Protein AF-A0A3G7TNL1-F1 (afdb_monomer_lite)

Structure (mmCIF, N/CA/C/O backbone):
data_AF-A0A3G7TNL1-F1
#
_entry.id   AF-A0A3G7TNL1-F1
#
loop_
_atom_site.group_PDB
_atom_site.id
_atom_site.type_symbol
_atom_site.label_atom_id
_atom_site.label_alt_id
_atom_site.label_comp_id
_atom_site.label_asym_id
_atom_site.label_entity_id
_atom_site.label_seq_id
_atom_site.pdbx_PDB_ins_code
_atom_site.Cartn_x
_atom_site.Cartn_y
_atom_site.Cartn_z
_atom_site.occupancy
_atom_site.B_iso_or_equiv
_atom_site.auth_seq_id
_atom_site.auth_comp_id
_atom_site.auth_asym_id
_atom_site.auth_atom_id
_atom_site.pdbx_PDB_model_num
ATOM 1 N N . MET A 1 1 ? 14.547 -6.739 12.093 1.00 29.55 1 MET A N 1
ATOM 2 C CA . MET A 1 1 ? 13.652 -6.687 13.270 1.00 29.55 1 MET A CA 1
ATOM 3 C C . MET A 1 1 ? 12.349 -6.008 12.862 1.00 29.55 1 MET A C 1
ATOM 5 O O . MET A 1 1 ? 12.184 -4.812 13.062 1.00 29.55 1 MET A O 1
ATOM 9 N N . GLU A 1 2 ? 11.446 -6.758 12.234 1.00 30.52 2 GLU A N 1
ATOM 10 C CA . GLU A 1 2 ? 10.061 -6.335 12.002 1.00 30.52 2 GLU A CA 1
ATOM 11 C C . GLU A 1 2 ? 9.226 -6.862 13.167 1.00 30.52 2 GLU A C 1
ATOM 13 O O . GLU A 1 2 ? 9.134 -8.070 13.374 1.00 30.52 2 GLU A O 1
ATOM 18 N N . LYS A 1 3 ? 8.661 -5.960 13.975 1.00 32.34 3 LYS A N 1
ATOM 19 C CA . LYS A 1 3 ? 7.670 -6.336 14.985 1.00 32.34 3 LYS A CA 1
ATOM 20 C C . LYS A 1 3 ? 6.404 -6.755 14.244 1.00 32.34 3 LYS A C 1
ATOM 22 O O . LYS A 1 3 ? 5.673 -5.908 13.735 1.00 32.34 3 LYS A O 1
ATOM 27 N N . SER A 1 4 ? 6.167 -8.060 14.167 1.00 34.47 4 SER A N 1
ATOM 28 C CA . SER A 1 4 ? 4.887 -8.622 13.765 1.00 34.47 4 SER A CA 1
ATOM 29 C C . SER A 1 4 ? 3.804 -8.065 14.685 1.00 34.47 4 SER A C 1
ATOM 31 O O . SER A 1 4 ? 3.823 -8.316 15.889 1.00 34.47 4 SER A O 1
ATOM 33 N N . ILE A 1 5 ? 2.855 -7.314 14.129 1.00 46.31 5 ILE A N 1
ATOM 34 C CA . ILE A 1 5 ? 1.636 -6.902 14.833 1.00 46.31 5 ILE A CA 1
ATOM 35 C C . ILE A 1 5 ? 0.705 -8.124 14.869 1.00 46.31 5 ILE A C 1
ATOM 37 O O . ILE A 1 5 ? -0.359 -8.152 14.257 1.00 46.31 5 ILE A O 1
ATOM 41 N N . PHE A 1 6 ? 1.150 -9.182 15.545 1.00 41.41 6 PHE A N 1
ATOM 42 C CA . PHE A 1 6 ? 0.244 -10.128 16.168 1.00 41.41 6 PHE A CA 1
ATOM 43 C C . PHE A 1 6 ? -0.160 -9.462 17.475 1.00 41.41 6 PHE A C 1
ATOM 45 O O . PHE A 1 6 ? 0.600 -9.444 18.438 1.00 41.41 6 PHE A O 1
ATOM 52 N N . VAL A 1 7 ? -1.322 -8.809 17.458 1.00 49.06 7 VAL A N 1
ATOM 53 C CA . VAL A 1 7 ? -1.972 -8.406 18.703 1.00 49.06 7 VAL A CA 1
ATOM 54 C C . VAL A 1 7 ? -2.416 -9.699 19.363 1.00 49.06 7 VAL A C 1
ATOM 56 O O . VAL A 1 7 ? -3.402 -10.311 18.950 1.00 49.06 7 VAL A O 1
ATOM 59 N N . ASP A 1 8 ? -1.615 -10.131 20.323 1.00 42.59 8 ASP A N 1
ATOM 60 C CA . ASP A 1 8 ? -1.966 -11.171 21.266 1.00 42.59 8 ASP A CA 1
ATOM 61 C C . ASP A 1 8 ? -3.165 -10.663 22.088 1.00 42.59 8 ASP A C 1
ATOM 63 O O . ASP A 1 8 ? -3.101 -9.610 22.723 1.00 42.59 8 ASP A O 1
ATOM 67 N N . GLN A 1 9 ? -4.308 -11.345 21.962 1.00 51.22 9 GLN A N 1
ATOM 68 C CA . GLN A 1 9 ? -5.581 -11.007 22.624 1.00 51.22 9 GLN A CA 1
ATOM 69 C C . GLN A 1 9 ? -5.646 -11.553 24.060 1.00 51.22 9 GLN A C 1
ATOM 71 O O . GLN A 1 9 ? -6.721 -11.641 24.643 1.00 51.22 9 GLN A O 1
ATOM 76 N N . SER A 1 10 ? -4.503 -11.935 24.618 1.00 43.84 10 SER A N 1
ATOM 77 C CA . SER A 1 10 ? -4.335 -12.569 25.924 1.00 43.84 10 SER A CA 1
ATOM 78 C C . SER A 1 10 ? -4.464 -11.604 27.111 1.00 43.84 10 SER A C 1
ATOM 80 O O . SER A 1 10 ? -4.311 -12.039 28.237 1.00 43.84 10 SER A O 1
ATOM 82 N N . GLY A 1 11 ? -4.745 -10.313 26.871 1.00 43.16 11 GLY A N 1
ATOM 83 C CA . GLY A 1 11 ? -4.825 -9.252 27.884 1.00 43.16 11 GLY A CA 1
ATOM 84 C C . GLY A 1 11 ? -6.078 -8.374 27.777 1.00 43.16 11 GLY A C 1
ATOM 85 O O . GLY A 1 11 ? -5.992 -7.156 27.906 1.00 43.16 11 GLY A O 1
ATOM 86 N N . LEU A 1 12 ? -7.252 -8.979 27.565 1.00 48.75 12 LEU A N 1
ATOM 87 C CA . LEU A 1 12 ? -8.553 -8.381 27.919 1.00 48.75 12 LEU A CA 1
ATOM 88 C C . LEU A 1 12 ? -8.801 -8.485 29.446 1.00 48.75 12 LEU A C 1
ATOM 90 O O . LEU A 1 12 ? -9.946 -8.560 29.891 1.00 48.75 12 LEU A O 1
ATOM 94 N N . ASP A 1 13 ? -7.728 -8.581 30.233 1.00 48.91 13 ASP A N 1
ATOM 95 C CA . ASP A 1 13 ? -7.757 -9.301 31.503 1.00 48.91 13 ASP A CA 1
ATOM 96 C C . ASP A 1 13 ? -7.965 -8.409 32.728 1.00 48.91 13 ASP A C 1
ATOM 98 O O . ASP A 1 13 ? -8.435 -8.931 33.726 1.00 48.91 13 ASP A O 1
ATOM 102 N N . ASP A 1 14 ? -7.793 -7.080 32.665 1.00 47.53 14 ASP A N 1
ATOM 103 C CA . ASP A 1 14 ? -8.007 -6.227 33.851 1.00 47.53 14 ASP A CA 1
ATOM 104 C C . ASP A 1 14 ? -8.623 -4.836 33.542 1.00 47.53 14 ASP A C 1
ATOM 106 O O . ASP A 1 14 ? -7.987 -3.796 33.671 1.00 47.53 14 ASP A O 1
ATOM 110 N N . ALA A 1 15 ? -9.920 -4.814 33.200 1.00 50.47 15 ALA A N 1
ATOM 111 C CA . ALA A 1 15 ? -10.861 -3.681 33.374 1.00 50.47 15 ALA A CA 1
ATOM 112 C C . ALA A 1 15 ? -10.549 -2.312 32.690 1.00 50.47 15 ALA A C 1
ATOM 114 O O . ALA A 1 15 ? -9.728 -2.189 31.787 1.00 50.47 15 ALA A O 1
ATOM 115 N N . PRO A 1 16 ? -11.283 -1.250 33.082 1.00 52.62 16 PRO A N 1
ATOM 116 C CA . PRO A 1 16 ? -12.556 -0.788 32.545 1.00 52.62 16 PRO A CA 1
ATOM 117 C C . PRO A 1 16 ? -12.333 0.129 31.332 1.00 52.62 16 PRO A C 1
ATOM 119 O O . PRO A 1 16 ? -12.013 1.312 31.456 1.00 52.62 16 PRO A O 1
ATOM 122 N N . CYS A 1 17 ? -12.521 -0.397 30.132 1.00 63.06 17 CYS A N 1
ATOM 123 C CA . CYS A 1 17 ? -12.597 0.443 28.948 1.00 63.06 17 CYS A CA 1
ATOM 124 C C . CYS A 1 17 ? -13.950 1.187 28.957 1.00 63.06 17 CYS A C 1
ATOM 126 O O . CYS A 1 17 ? -14.993 0.612 29.266 1.00 63.06 17 CYS A O 1
ATOM 128 N N . ARG A 1 18 ? -13.939 2.496 28.680 1.00 59.91 18 ARG A N 1
ATOM 129 C CA . ARG A 1 18 ? -15.156 3.259 28.378 1.00 59.91 18 ARG A CA 1
ATOM 130 C C . ARG A 1 18 ? -15.203 3.387 26.858 1.00 59.91 18 ARG A C 1
ATOM 132 O O . ARG A 1 18 ? -14.247 3.958 26.325 1.00 59.91 18 ARG A O 1
ATOM 139 N N . PRO A 1 19 ? -16.229 2.852 26.171 1.00 60.59 19 PRO A N 1
ATOM 140 C CA . PRO A 1 19 ? -16.354 3.055 24.735 1.00 60.59 19 PRO A CA 1
ATOM 141 C C . PRO A 1 19 ? -16.374 4.560 24.484 1.00 60.59 19 PRO A C 1
ATOM 143 O O . PRO A 1 19 ? -17.077 5.307 25.174 1.00 60.59 19 PRO A O 1
ATOM 146 N N . ARG A 1 20 ? -15.525 5.023 23.568 1.00 63.84 20 ARG A N 1
ATOM 147 C CA . ARG A 1 20 ? -15.439 6.452 23.262 1.00 63.84 20 ARG A CA 1
ATOM 148 C C . ARG A 1 20 ? -16.704 6.904 22.540 1.00 63.84 20 ARG A C 1
ATOM 150 O O . ARG A 1 20 ? -17.175 8.019 22.750 1.00 63.84 20 ARG A O 1
ATOM 157 N N . ASP A 1 21 ? -17.269 5.979 21.776 1.00 67.50 21 ASP A N 1
ATOM 158 C CA . ASP A 1 21 ? -18.459 6.156 20.976 1.00 67.50 21 ASP A CA 1
ATOM 159 C C . ASP A 1 21 ? -19.659 5.372 21.530 1.00 67.50 21 ASP A C 1
ATOM 161 O O . ASP A 1 21 ? -19.733 4.144 21.450 1.00 67.50 21 ASP A O 1
ATOM 165 N N . LEU A 1 22 ? -20.664 6.105 22.027 1.00 66.50 22 LEU A N 1
ATOM 166 C CA . LEU A 1 22 ? -21.911 5.528 22.552 1.00 66.50 22 LEU A CA 1
ATOM 167 C C . LEU A 1 22 ? -22.768 4.826 21.485 1.00 66.50 22 LEU A C 1
ATOM 169 O O . LEU A 1 22 ? -23.693 4.091 21.826 1.00 66.50 22 LEU A O 1
ATOM 173 N N . HIS A 1 23 ? -22.498 5.029 20.193 1.00 78.94 23 HIS A N 1
ATOM 174 C CA . HIS A 1 23 ? -23.296 4.397 19.141 1.00 78.94 23 HIS A CA 1
ATOM 175 C C . HIS A 1 23 ? -23.130 2.867 19.134 1.00 78.94 23 HIS A C 1
ATOM 177 O O . HIS A 1 23 ? -24.085 2.146 18.842 1.00 78.94 23 HIS A O 1
ATOM 183 N N . TRP A 1 24 ? -21.963 2.353 19.542 1.00 77.94 24 TRP A N 1
ATOM 184 C CA . TRP A 1 24 ? -21.711 0.913 19.658 1.00 77.94 24 TRP A CA 1
ATOM 185 C C . TRP A 1 24 ? -22.565 0.250 20.750 1.00 77.94 24 TRP A C 1
ATOM 187 O O . TRP A 1 24 ? -22.938 -0.919 20.628 1.00 77.94 24 TRP A O 1
ATOM 197 N N . GLU A 1 25 ? -22.950 0.999 21.788 1.00 72.44 25 GLU A N 1
ATOM 198 C CA . GLU A 1 25 ? -23.831 0.520 22.861 1.00 72.44 25 GLU A CA 1
ATOM 199 C C . GLU A 1 25 ? -25.284 0.334 22.405 1.00 72.44 25 GLU A C 1
ATOM 201 O O . GLU A 1 25 ? -26.024 -0.431 23.025 1.00 72.44 25 GLU A O 1
ATOM 206 N N . GLN A 1 26 ? -25.695 0.984 21.315 1.00 79.62 26 GLN A N 1
ATOM 207 C CA . GLN A 1 26 ? -27.060 0.902 20.781 1.00 79.62 26 GLN A CA 1
ATOM 208 C C . GLN A 1 26 ? -27.256 -0.313 19.863 1.00 79.62 26 GLN A C 1
ATOM 210 O O . GLN A 1 26 ? -28.381 -0.750 19.624 1.00 79.62 26 GLN A O 1
ATOM 215 N N . ILE A 1 27 ? -26.167 -0.894 19.356 1.00 80.25 27 ILE A N 1
ATOM 216 C CA . ILE A 1 27 ? -26.216 -1.990 18.385 1.00 80.25 27 ILE A CA 1
ATOM 217 C C . ILE A 1 27 ? -26.342 -3.337 19.117 1.00 80.25 27 ILE A C 1
ATOM 219 O O . ILE A 1 27 ? -25.568 -3.595 20.040 1.00 80.25 27 ILE A O 1
ATOM 223 N N . PRO A 1 28 ? -27.255 -4.244 18.725 1.00 83.31 28 PRO A N 1
ATOM 224 C CA . PRO A 1 28 ? -27.411 -5.545 19.378 1.00 83.31 28 PRO A CA 1
ATOM 225 C C . PRO A 1 28 ? -26.133 -6.401 19.322 1.00 83.31 28 PRO A C 1
ATOM 227 O O . PRO A 1 28 ? -25.379 -6.361 18.350 1.00 83.31 28 PRO A O 1
ATOM 230 N N . THR A 1 29 ? -25.895 -7.208 20.363 1.00 81.75 29 THR A N 1
ATOM 231 C CA . THR A 1 29 ? -24.672 -8.027 20.535 1.00 81.75 29 THR A CA 1
ATOM 232 C C . THR A 1 29 ? -24.367 -8.919 19.338 1.00 81.75 29 THR A C 1
ATOM 234 O O . THR A 1 29 ? -23.232 -8.948 18.875 1.00 81.75 29 THR A O 1
ATOM 237 N N . VAL A 1 30 ? -25.385 -9.587 18.792 1.00 82.06 30 VAL A N 1
ATOM 238 C CA . VAL A 1 30 ? -25.259 -10.487 17.632 1.00 82.06 30 VAL A CA 1
ATOM 239 C C . VAL A 1 30 ? -24.732 -9.744 16.399 1.00 82.06 30 VAL A C 1
ATOM 241 O O . VAL A 1 30 ? -23.900 -10.261 15.653 1.00 82.06 30 VAL A O 1
ATOM 244 N N . THR A 1 31 ? -25.191 -8.509 16.193 1.00 79.88 31 THR A N 1
ATOM 245 C CA . THR A 1 31 ? -24.744 -7.658 15.086 1.00 79.88 31 THR A CA 1
ATOM 246 C C . THR A 1 31 ? -23.319 -7.165 15.324 1.00 79.88 31 THR A C 1
ATOM 248 O O . THR A 1 31 ? -22.514 -7.194 14.396 1.00 79.88 31 THR A O 1
ATOM 251 N N . LEU A 1 32 ? -22.970 -6.804 16.565 1.00 79.69 32 LEU A N 1
ATOM 252 C CA . LEU A 1 32 ? -21.610 -6.397 16.939 1.00 79.69 32 LEU A CA 1
ATOM 253 C C . LEU A 1 32 ? -20.580 -7.507 16.671 1.00 79.69 32 LEU A C 1
ATOM 255 O O . LEU A 1 32 ? -19.546 -7.255 16.060 1.00 79.69 32 LEU A O 1
ATOM 259 N N . GLU A 1 33 ? -20.880 -8.750 17.057 1.00 79.12 33 GLU A N 1
ATOM 260 C CA . GLU A 1 33 ? -19.997 -9.901 16.810 1.00 79.12 33 GLU A CA 1
ATOM 261 C C . GLU A 1 33 ? -19.803 -10.195 15.316 1.00 79.12 33 GLU A C 1
ATOM 263 O O . GLU A 1 33 ? -18.754 -10.694 14.892 1.00 79.12 33 GLU A O 1
ATOM 268 N N . ARG A 1 34 ? -20.833 -9.934 14.502 1.00 83.62 34 ARG A N 1
ATOM 269 C CA . ARG A 1 34 ? -20.750 -10.088 13.047 1.00 83.62 34 ARG A CA 1
ATOM 270 C C . ARG A 1 34 ? -19.834 -9.027 12.444 1.00 83.62 34 ARG A C 1
ATOM 272 O O . ARG A 1 34 ? -18.933 -9.379 11.682 1.00 83.62 34 ARG A O 1
ATOM 279 N N . ILE A 1 35 ? -20.033 -7.771 12.840 1.00 78.62 35 ILE A N 1
ATOM 280 C CA . ILE A 1 35 ? -19.210 -6.629 12.429 1.00 78.62 35 ILE A CA 1
ATOM 281 C C . ILE A 1 35 ? -17.749 -6.886 12.803 1.00 78.62 35 ILE A C 1
ATOM 283 O O . ILE A 1 35 ? -16.872 -6.788 11.951 1.00 78.62 35 ILE A O 1
ATOM 287 N N . GLU A 1 36 ? -17.478 -7.331 14.030 1.00 78.12 36 GLU A N 1
ATOM 288 C CA . GLU A 1 36 ? -16.123 -7.645 14.484 1.00 78.12 36 GLU A CA 1
ATOM 289 C C . GLU A 1 36 ? -15.426 -8.674 13.574 1.00 78.12 36 GLU A C 1
ATOM 291 O O . GLU A 1 36 ? -14.276 -8.496 13.157 1.00 78.12 36 GLU A O 1
ATOM 296 N N . ARG A 1 37 ? -16.130 -9.756 13.218 1.00 79.88 37 ARG A N 1
ATOM 297 C CA . ARG A 1 37 ? -15.601 -10.801 12.329 1.00 79.88 37 ARG A CA 1
ATOM 298 C C . ARG A 1 37 ? -15.334 -10.279 10.919 1.00 79.88 37 ARG A C 1
ATOM 300 O O . ARG A 1 37 ? -14.305 -10.626 10.334 1.00 79.88 37 ARG A O 1
ATOM 307 N N . GLU A 1 38 ? -16.234 -9.468 10.375 1.00 79.56 38 GLU A N 1
ATOM 308 C CA . GLU A 1 38 ? -16.087 -8.866 9.046 1.00 79.56 38 GLU A CA 1
ATOM 309 C C . GLU A 1 38 ? -14.923 -7.870 9.009 1.00 79.56 38 GLU A C 1
ATOM 311 O O . GLU A 1 38 ? -14.069 -7.969 8.128 1.00 79.56 38 GLU A O 1
ATOM 316 N N . TYR A 1 39 ? -14.788 -7.017 10.025 1.00 71.94 39 TYR A N 1
ATOM 317 C CA . TYR A 1 39 ? -13.675 -6.077 10.170 1.00 71.94 39 TYR A CA 1
ATOM 318 C C . TYR A 1 39 ? -12.325 -6.793 10.306 1.00 71.94 39 TYR A C 1
ATOM 320 O O . TYR A 1 39 ? -11.349 -6.426 9.643 1.00 71.94 39 TYR A O 1
ATOM 328 N N . ARG A 1 40 ? -12.251 -7.881 11.089 1.00 73.25 40 ARG A N 1
ATOM 329 C CA . ARG A 1 40 ? -11.033 -8.710 11.186 1.00 73.25 40 ARG A CA 1
ATOM 330 C C . ARG A 1 40 ? -10.657 -9.366 9.853 1.00 73.25 40 ARG A C 1
ATOM 332 O O . ARG A 1 40 ? -9.465 -9.544 9.584 1.00 73.25 40 ARG A O 1
ATOM 339 N N . ARG A 1 41 ? -11.640 -9.771 9.039 1.00 76.62 41 ARG A N 1
ATOM 340 C CA . ARG A 1 41 ? -11.393 -10.329 7.696 1.00 76.62 41 ARG A CA 1
ATOM 341 C C . ARG A 1 41 ? -10.922 -9.245 6.736 1.00 76.62 41 ARG A C 1
ATOM 343 O O . ARG A 1 41 ? -9.864 -9.420 6.137 1.00 76.62 41 ARG A O 1
ATOM 350 N N . ALA A 1 42 ? -11.639 -8.124 6.674 1.00 69.94 42 ALA A N 1
ATOM 351 C CA . ALA A 1 42 ? -11.301 -6.978 5.839 1.00 69.94 42 ALA A CA 1
ATOM 352 C C . ALA A 1 42 ? -9.879 -6.479 6.128 1.00 69.94 42 ALA A C 1
ATOM 354 O O . ALA A 1 42 ? -9.087 -6.286 5.212 1.00 69.94 42 ALA A O 1
ATOM 355 N N . ARG A 1 43 ? -9.488 -6.381 7.404 1.00 70.50 43 ARG A N 1
ATOM 356 C CA . ARG A 1 43 ? -8.126 -5.987 7.791 1.00 70.50 43 ARG A CA 1
ATOM 357 C C . ARG A 1 43 ? -7.048 -6.893 7.188 1.00 70.50 43 ARG A C 1
ATOM 359 O O . ARG A 1 43 ? -6.044 -6.393 6.685 1.00 70.50 43 ARG A O 1
ATOM 366 N N . ARG A 1 44 ? -7.250 -8.216 7.214 1.00 69.00 44 ARG A N 1
ATOM 367 C CA . ARG A 1 44 ? -6.296 -9.185 6.645 1.00 69.00 44 ARG A CA 1
ATOM 368 C C . ARG A 1 44 ? -6.231 -9.096 5.123 1.00 69.00 44 ARG A C 1
ATOM 370 O O . ARG A 1 44 ? -5.135 -9.075 4.567 1.00 69.00 44 ARG A O 1
ATOM 377 N N . THR A 1 45 ? -7.380 -9.021 4.458 1.00 68.56 45 THR A N 1
ATOM 378 C CA . THR A 1 45 ? -7.449 -8.994 2.991 1.00 68.56 45 THR A CA 1
ATOM 379 C C . THR A 1 45 ? -6.932 -7.683 2.410 1.00 68.56 45 THR A C 1
ATOM 381 O O . THR A 1 45 ? -6.227 -7.708 1.408 1.00 68.56 45 THR A O 1
ATOM 384 N N . THR A 1 46 ? -7.222 -6.547 3.046 1.00 67.06 46 THR A N 1
ATOM 385 C CA . THR A 1 46 ? -6.806 -5.225 2.555 1.00 67.06 46 THR A CA 1
ATOM 386 C C . THR A 1 46 ? -5.302 -5.022 2.692 1.00 67.06 46 THR A C 1
ATOM 388 O O . THR A 1 46 ? -4.672 -4.526 1.760 1.00 67.06 46 THR A O 1
ATOM 391 N N . LEU A 1 47 ? -4.707 -5.478 3.804 1.00 64.19 47 LEU A N 1
ATOM 392 C CA . LEU A 1 47 ? -3.253 -5.483 3.969 1.00 64.19 47 LEU A CA 1
ATOM 393 C C . LEU A 1 47 ? -2.593 -6.337 2.880 1.00 64.19 47 LEU A C 1
ATOM 395 O O . LEU A 1 47 ? -1.790 -5.823 2.109 1.00 64.19 47 LEU A O 1
ATOM 399 N N . LEU A 1 48 ? -2.959 -7.616 2.765 1.00 61.44 48 LEU A N 1
ATOM 400 C CA . LEU A 1 48 ? -2.338 -8.526 1.795 1.00 61.44 48 LEU A CA 1
ATOM 401 C C . LEU A 1 48 ? -2.546 -8.072 0.340 1.00 61.44 48 LEU A C 1
ATOM 403 O O . LEU A 1 48 ? -1.593 -8.049 -0.437 1.00 61.44 48 LEU A O 1
ATOM 407 N N . GLY A 1 49 ? -3.763 -7.660 -0.020 1.00 63.75 49 GLY A N 1
ATOM 408 C CA . GLY A 1 49 ? -4.111 -7.254 -1.383 1.00 63.75 49 GLY A CA 1
ATOM 409 C C . GLY A 1 49 ? -3.383 -5.993 -1.851 1.00 63.75 49 GLY A C 1
ATOM 410 O O . GLY A 1 49 ? -2.925 -5.940 -2.993 1.00 63.75 49 GLY A O 1
ATOM 411 N N . GLN A 1 50 ? -3.202 -4.997 -0.977 1.00 66.50 50 GLN A N 1
ATOM 412 C CA . GLN A 1 50 ? -2.418 -3.812 -1.330 1.00 66.50 50 GLN A CA 1
ATOM 413 C C . GLN A 1 50 ? -0.951 -4.165 -1.574 1.00 66.50 50 GLN A C 1
ATOM 415 O O . GLN A 1 50 ? -0.397 -3.762 -2.592 1.00 66.50 50 GLN A O 1
ATOM 420 N N . TRP A 1 51 ? -0.319 -4.947 -0.697 1.00 67.00 51 TRP A N 1
ATOM 421 C CA . TRP A 1 51 ? 1.102 -5.274 -0.848 1.00 67.00 51 TRP A CA 1
ATOM 422 C C . TRP A 1 51 ? 1.402 -6.110 -2.093 1.00 67.00 51 TRP A C 1
ATOM 424 O O . TRP A 1 51 ? 2.413 -5.865 -2.751 1.00 67.00 51 TRP A O 1
ATOM 434 N N . ILE A 1 52 ? 0.512 -7.034 -2.461 1.00 69.06 52 ILE A N 1
ATOM 435 C CA . ILE A 1 52 ? 0.665 -7.869 -3.662 1.00 69.06 52 ILE A CA 1
ATOM 436 C C . ILE A 1 52 ? 0.525 -7.030 -4.943 1.00 69.06 52 ILE A C 1
ATOM 438 O O . ILE A 1 52 ? 1.342 -7.159 -5.858 1.00 69.06 52 ILE A O 1
ATOM 442 N N . ASN A 1 53 ? -0.450 -6.119 -5.003 1.00 68.38 53 ASN A N 1
ATOM 443 C CA . ASN A 1 53 ? -0.614 -5.216 -6.150 1.00 68.38 53 ASN A CA 1
ATOM 444 C C . ASN A 1 53 ? 0.582 -4.263 -6.305 1.00 68.38 53 ASN A C 1
ATOM 446 O O . ASN A 1 53 ? 1.041 -3.990 -7.408 1.00 68.38 53 ASN A O 1
ATOM 450 N N . ILE A 1 54 ? 1.138 -3.794 -5.191 1.00 67.69 54 ILE A N 1
ATOM 451 C CA . ILE A 1 54 ? 2.305 -2.909 -5.192 1.00 67.69 54 ILE A CA 1
ATOM 452 C C . ILE A 1 54 ? 3.559 -3.651 -5.669 1.00 67.69 54 ILE A C 1
ATOM 454 O O . ILE A 1 54 ? 4.292 -3.153 -6.526 1.00 67.69 54 ILE A O 1
ATOM 458 N N . ALA A 1 55 ? 3.804 -4.844 -5.122 1.00 71.50 55 ALA A N 1
ATOM 459 C CA . ALA A 1 55 ? 4.954 -5.661 -5.484 1.00 71.50 55 ALA A CA 1
ATOM 460 C C . ALA A 1 55 ? 4.903 -6.079 -6.959 1.00 71.50 55 ALA A C 1
ATOM 462 O O . ALA A 1 55 ? 5.917 -5.999 -7.646 1.00 71.50 55 ALA A O 1
ATOM 463 N N . SER A 1 56 ? 3.727 -6.455 -7.468 1.00 74.62 56 SER A N 1
ATOM 464 C CA . SER A 1 56 ? 3.553 -6.835 -8.875 1.00 74.62 56 SER A CA 1
ATOM 465 C C . SER A 1 56 ? 3.807 -5.672 -9.837 1.00 74.62 56 SER A C 1
ATOM 467 O O . SER A 1 56 ? 4.544 -5.852 -10.803 1.00 74.62 56 SER A O 1
ATOM 469 N N . VAL A 1 57 ? 3.303 -4.464 -9.555 1.00 76.62 57 VAL A N 1
ATOM 470 C CA . VAL A 1 57 ? 3.570 -3.276 -10.390 1.00 76.62 57 VAL A CA 1
ATOM 471 C C . VAL A 1 57 ? 5.063 -2.938 -10.429 1.00 76.62 57 VAL A C 1
ATOM 473 O O . VAL A 1 57 ? 5.616 -2.699 -11.503 1.00 76.62 57 VAL A O 1
ATOM 476 N N . LEU A 1 58 ? 5.741 -2.961 -9.277 1.00 79.81 58 LEU A N 1
ATOM 477 C CA . LEU A 1 58 ? 7.183 -2.704 -9.209 1.00 79.81 58 LEU A CA 1
ATOM 478 C C . LEU A 1 58 ? 7.994 -3.771 -9.949 1.00 79.81 58 LEU A C 1
ATOM 480 O O . LEU A 1 58 ? 8.967 -3.439 -10.630 1.00 79.81 58 LEU A O 1
ATOM 484 N N . LEU A 1 59 ? 7.587 -5.036 -9.845 1.00 80.38 59 LEU A N 1
ATOM 485 C CA . LEU A 1 59 ? 8.258 -6.156 -10.496 1.00 80.38 59 LEU A CA 1
ATOM 486 C C . LEU A 1 59 ? 8.103 -6.075 -12.018 1.00 80.38 59 LEU A C 1
ATOM 488 O O . LEU A 1 59 ? 9.093 -6.228 -12.726 1.00 80.38 59 LEU A O 1
ATOM 492 N N . VAL A 1 60 ? 6.912 -5.735 -12.522 1.00 83.56 60 VAL A N 1
ATOM 493 C CA . VAL A 1 60 ? 6.670 -5.521 -13.959 1.00 83.56 60 VAL A CA 1
ATOM 494 C C . VAL A 1 60 ? 7.491 -4.346 -14.492 1.00 83.56 60 VAL A C 1
ATOM 496 O O . VAL A 1 60 ? 8.146 -4.489 -15.521 1.00 83.56 60 VAL A O 1
ATOM 499 N N . LEU A 1 61 ? 7.517 -3.209 -13.789 1.00 81.44 61 LEU A N 1
ATOM 500 C CA . LEU A 1 61 ? 8.313 -2.044 -14.199 1.00 81.44 61 LEU A CA 1
ATOM 501 C C . LEU A 1 61 ? 9.814 -2.360 -14.231 1.00 81.44 61 LEU A C 1
ATOM 503 O O . LEU A 1 61 ? 10.507 -2.005 -15.185 1.00 81.44 61 LEU A O 1
ATOM 507 N N . SER A 1 62 ? 10.305 -3.067 -13.214 1.00 80.56 62 SER A N 1
ATOM 508 C CA . SER A 1 62 ? 11.710 -3.475 -13.123 1.00 80.56 62 SER A CA 1
ATOM 509 C C . SER A 1 62 ? 12.077 -4.485 -14.212 1.00 80.56 62 SER A C 1
ATOM 511 O O . SER A 1 62 ? 13.111 -4.337 -14.859 1.00 80.56 62 SER A O 1
ATOM 513 N N . ALA A 1 63 ? 11.216 -5.475 -14.463 1.00 84.88 63 ALA A N 1
ATOM 514 C CA . ALA A 1 63 ? 11.422 -6.484 -15.497 1.00 84.88 63 ALA A CA 1
ATOM 515 C C . ALA A 1 63 ? 11.389 -5.875 -16.906 1.00 84.88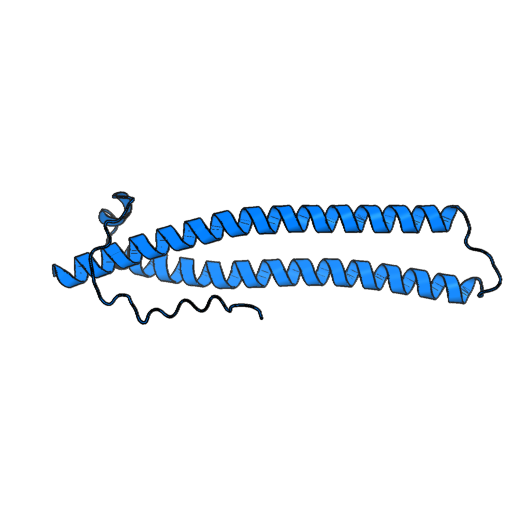 63 ALA A C 1
ATOM 517 O O . ALA A 1 63 ? 12.252 -6.186 -17.723 1.00 84.88 63 ALA A O 1
ATOM 518 N N . ALA A 1 64 ? 10.446 -4.967 -17.180 1.00 83.81 64 ALA A N 1
ATOM 519 C CA . ALA A 1 64 ? 10.359 -4.267 -18.458 1.00 83.81 64 ALA A CA 1
ATOM 520 C C . ALA A 1 64 ? 11.607 -3.412 -18.722 1.00 83.81 64 ALA A C 1
ATOM 522 O O . ALA A 1 64 ? 12.159 -3.447 -19.822 1.00 83.81 64 ALA A O 1
ATOM 523 N N . CYS A 1 65 ? 12.095 -2.694 -17.706 1.00 83.88 65 CYS A N 1
ATOM 524 C CA . CYS A 1 65 ? 13.314 -1.899 -17.822 1.00 83.88 65 CYS A CA 1
ATOM 525 C C . CYS A 1 65 ? 14.559 -2.774 -17.994 1.00 83.88 65 CYS A C 1
ATOM 527 O O . CYS A 1 65 ? 15.359 -2.519 -18.890 1.00 83.88 65 CYS A O 1
ATOM 529 N N . GLY A 1 66 ? 14.692 -3.847 -17.208 1.00 84.12 66 GLY A N 1
ATOM 530 C CA . GLY A 1 66 ? 15.795 -4.800 -17.336 1.00 84.12 66 GLY A CA 1
ATOM 531 C C . GLY A 1 66 ? 15.831 -5.468 -18.710 1.00 84.12 66 GLY A C 1
ATOM 532 O O . GLY A 1 66 ? 16.892 -5.549 -19.325 1.00 84.12 66 GLY A O 1
ATOM 533 N N . PHE A 1 67 ? 14.672 -5.875 -19.236 1.00 87.69 67 PHE A N 1
ATOM 534 C CA . PHE A 1 67 ? 14.562 -6.451 -20.576 1.00 87.69 67 PHE A CA 1
ATOM 535 C C . PHE A 1 67 ? 14.907 -5.437 -21.671 1.00 87.69 67 PHE A C 1
ATOM 537 O O . PHE A 1 67 ? 15.600 -5.774 -22.632 1.00 87.69 67 PHE A O 1
ATOM 544 N N . TRP A 1 68 ? 14.467 -4.186 -21.520 1.00 84.81 68 TRP A N 1
ATOM 545 C CA . TRP A 1 68 ? 14.812 -3.111 -22.446 1.00 84.81 68 TRP A CA 1
ATOM 546 C C . TRP A 1 68 ? 16.317 -2.814 -22.436 1.00 84.81 68 TRP A C 1
ATOM 548 O O . TRP A 1 68 ? 16.925 -2.787 -23.504 1.00 84.81 68 TRP A O 1
ATOM 558 N N . LEU A 1 69 ? 16.932 -2.682 -21.253 1.00 83.06 69 LEU A N 1
ATOM 559 C CA . LEU A 1 69 ? 18.380 -2.505 -21.098 1.00 83.06 69 LEU A CA 1
ATOM 560 C C . LEU A 1 69 ? 19.143 -3.664 -21.746 1.00 83.06 69 LEU A C 1
ATOM 562 O O . LEU A 1 69 ? 20.071 -3.445 -22.519 1.00 83.06 69 LEU A O 1
ATOM 566 N N . TRP A 1 70 ? 18.726 -4.898 -21.458 1.00 83.19 70 TRP A N 1
ATOM 567 C CA . TRP A 1 70 ? 19.339 -6.106 -22.001 1.00 83.19 70 TRP A CA 1
ATOM 568 C C . TRP A 1 70 ? 19.303 -6.130 -23.529 1.00 83.19 70 TRP A C 1
ATOM 570 O O . TRP A 1 70 ? 20.335 -6.327 -24.168 1.00 83.19 70 TRP A O 1
ATOM 580 N N . ASN A 1 71 ? 18.134 -5.884 -24.129 1.00 84.06 71 ASN A N 1
ATOM 581 C CA . ASN A 1 71 ? 18.008 -5.810 -25.584 1.00 84.06 71 ASN A CA 1
ATOM 582 C C . ASN A 1 71 ? 18.832 -4.668 -26.173 1.00 84.06 71 ASN A C 1
ATOM 584 O O . ASN A 1 71 ? 19.388 -4.822 -27.256 1.00 84.06 71 ASN A O 1
ATOM 588 N N . HIS A 1 72 ? 18.930 -3.544 -25.470 1.00 77.00 72 HIS A N 1
ATOM 589 C CA . HIS A 1 72 ? 19.715 -2.408 -25.919 1.00 77.00 72 HIS A CA 1
ATOM 590 C C . HIS A 1 72 ? 21.210 -2.740 -25.996 1.00 77.00 72 HIS A C 1
ATOM 592 O O . HIS A 1 72 ? 21.814 -2.591 -27.057 1.00 77.00 72 HIS A O 1
ATOM 598 N N . PHE A 1 73 ? 21.775 -3.290 -24.916 1.00 77.69 73 PHE A N 1
ATOM 599 C CA . PHE A 1 73 ? 23.173 -3.725 -24.881 1.00 77.69 73 PHE A CA 1
ATOM 600 C C . PHE A 1 73 ? 23.455 -4.872 -25.855 1.00 77.69 73 PHE A C 1
ATOM 602 O O . PHE A 1 73 ? 24.512 -4.905 -26.482 1.00 77.69 73 PHE A O 1
ATOM 609 N N . ARG A 1 74 ? 22.499 -5.791 -26.037 1.00 78.75 74 ARG A N 1
ATOM 610 C CA . ARG A 1 74 ? 22.625 -6.887 -27.003 1.00 78.75 74 ARG A CA 1
ATOM 611 C C . ARG A 1 74 ? 22.605 -6.402 -28.455 1.00 78.75 74 ARG A C 1
ATOM 613 O O . ARG A 1 74 ? 23.322 -6.960 -29.276 1.00 78.75 74 ARG A O 1
ATOM 620 N N . ALA A 1 75 ? 21.768 -5.417 -28.782 1.00 73.25 75 ALA A N 1
ATOM 621 C CA . ALA A 1 75 ? 21.580 -4.946 -30.153 1.00 73.25 75 ALA A CA 1
ATOM 622 C C . ALA A 1 75 ? 22.648 -3.940 -30.606 1.00 73.25 75 ALA A C 1
ATOM 624 O O . ALA A 1 75 ? 22.973 -3.911 -31.788 1.00 73.25 75 ALA A O 1
ATOM 625 N N . GLN A 1 76 ? 23.168 -3.109 -29.697 1.00 69.31 76 GLN A N 1
ATOM 626 C CA . GLN A 1 76 ? 24.116 -2.039 -30.041 1.00 69.31 76 GLN A CA 1
ATOM 627 C C . GLN A 1 76 ? 25.581 -2.397 -29.754 1.00 69.31 76 GLN A C 1
ATOM 629 O O . GLN A 1 76 ? 26.479 -1.738 -30.273 1.00 69.31 76 GLN A O 1
ATOM 634 N N . GLY A 1 77 ? 25.834 -3.466 -28.988 1.00 63.59 77 GLY A N 1
ATOM 635 C CA . GLY A 1 77 ? 27.173 -3.785 -28.492 1.00 63.59 77 GLY A CA 1
ATOM 636 C C . GLY A 1 77 ? 27.645 -2.774 -27.439 1.00 63.59 77 GLY A C 1
ATOM 637 O O . GLY A 1 77 ? 27.104 -1.678 -27.315 1.00 63.59 77 GLY A O 1
ATOM 638 N N . LEU A 1 78 ? 28.655 -3.139 -26.647 1.00 62.03 78 LEU A N 1
ATOM 639 C CA . LEU A 1 78 ? 29.223 -2.263 -25.606 1.00 62.03 78 LEU A CA 1
ATOM 640 C C . LEU A 1 78 ? 29.979 -1.047 -26.178 1.00 62.03 78 LEU A C 1
ATOM 642 O O . LEU A 1 78 ? 30.275 -0.115 -25.433 1.00 62.03 78 LEU A O 1
ATOM 646 N N . ASP A 1 79 ? 30.261 -1.054 -27.483 1.00 63.16 79 ASP A N 1
ATOM 647 C CA . ASP A 1 79 ? 31.109 -0.068 -28.157 1.00 63.16 79 ASP A CA 1
ATOM 648 C C . ASP A 1 79 ? 30.331 1.149 -28.694 1.00 63.16 79 ASP A C 1
ATOM 650 O O . ASP A 1 79 ? 30.924 2.195 -28.964 1.00 63.16 79 ASP A O 1
ATOM 654 N N . GLN A 1 80 ? 28.998 1.060 -28.825 1.00 64.06 80 GLN A N 1
ATOM 655 C CA . GLN A 1 80 ? 28.157 2.225 -29.118 1.00 64.06 80 GLN A CA 1
ATOM 656 C C . GLN A 1 80 ? 27.802 2.956 -27.819 1.00 64.06 80 GLN A C 1
ATOM 658 O O . GLN A 1 80 ? 27.099 2.439 -26.954 1.00 64.06 80 GLN A O 1
ATOM 663 N N . GLY A 1 81 ? 28.296 4.188 -27.690 1.00 64.56 81 GLY A N 1
ATOM 664 C CA . GLY A 1 81 ? 28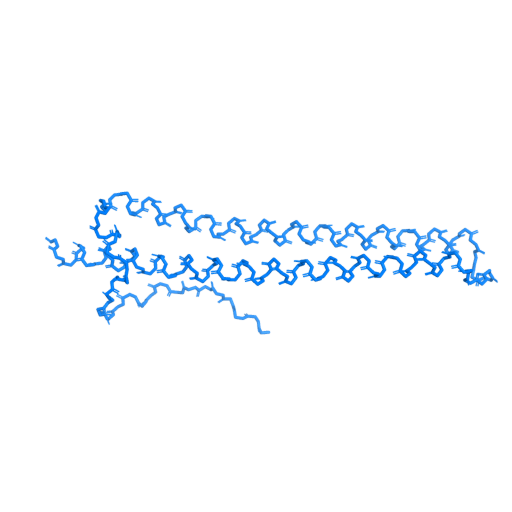.058 5.035 -26.525 1.00 64.56 81 GLY A CA 1
ATOM 665 C C . GLY A 1 81 ? 26.573 5.296 -26.242 1.00 64.56 81 GLY A C 1
ATOM 666 O O . GLY A 1 81 ? 25.727 5.325 -27.137 1.00 64.56 81 GLY A O 1
ATOM 667 N N . PHE A 1 82 ? 26.264 5.535 -24.967 1.00 72.25 82 PHE A N 1
ATOM 668 C CA . PHE A 1 82 ? 24.912 5.832 -24.499 1.00 72.25 82 PHE A CA 1
ATOM 669 C C . PHE A 1 82 ? 24.429 7.174 -25.073 1.00 72.25 82 PHE A C 1
ATOM 671 O O . PHE A 1 82 ? 24.926 8.239 -24.710 1.00 72.25 82 PHE A O 1
ATOM 678 N N . GLY A 1 83 ? 23.470 7.135 -25.995 1.00 76.44 83 GLY A N 1
ATOM 679 C CA . GLY A 1 83 ? 22.958 8.339 -26.644 1.00 76.44 83 GLY A CA 1
ATOM 680 C C . GLY A 1 83 ? 21.997 9.151 -25.765 1.00 76.44 83 GLY A C 1
ATOM 681 O O . GLY A 1 83 ? 21.390 8.660 -24.808 1.00 76.44 83 GLY A O 1
ATOM 682 N N . LEU A 1 84 ? 21.803 10.418 -26.145 1.00 80.12 84 LEU A N 1
ATOM 683 C CA . LEU A 1 84 ? 20.883 11.364 -25.493 1.00 80.12 84 LEU A CA 1
ATOM 684 C C . LEU A 1 84 ? 19.458 10.806 -25.358 1.00 80.12 84 LEU A C 1
ATOM 686 O O . LEU A 1 84 ? 18.814 10.977 -24.325 1.00 80.12 84 LEU A O 1
ATOM 690 N N . ARG A 1 85 ? 18.968 10.089 -26.376 1.00 77.56 85 ARG A N 1
ATOM 691 C CA . ARG A 1 85 ? 17.626 9.489 -26.367 1.00 77.56 85 ARG A CA 1
ATOM 692 C C . ARG A 1 85 ? 17.482 8.430 -25.275 1.00 77.56 85 ARG A C 1
ATOM 694 O O . ARG A 1 85 ? 16.454 8.390 -24.606 1.00 77.56 85 ARG A O 1
ATOM 701 N N . GLN A 1 86 ? 18.496 7.591 -25.075 1.00 78.81 86 GLN A N 1
ATOM 702 C CA . GLN A 1 86 ? 18.476 6.568 -24.031 1.00 78.81 86 GLN A CA 1
ATOM 703 C C . GLN A 1 86 ? 18.546 7.181 -22.631 1.00 78.81 86 GLN A C 1
ATOM 705 O O . GLN A 1 86 ? 17.866 6.705 -21.722 1.00 78.81 86 GLN A O 1
ATOM 710 N N . LEU A 1 87 ? 19.296 8.276 -22.475 1.00 82.81 87 LEU A N 1
ATOM 711 C CA . LEU A 1 87 ? 19.327 9.049 -21.235 1.00 82.81 87 LEU A CA 1
ATOM 712 C C . LEU A 1 87 ? 17.934 9.598 -20.882 1.00 82.81 87 LEU A C 1
ATOM 714 O O . LEU A 1 87 ? 17.488 9.448 -19.748 1.00 82.81 87 LEU A O 1
ATOM 718 N N . PHE A 1 88 ? 17.212 10.168 -21.854 1.00 83.25 88 PHE A N 1
ATOM 719 C CA . PHE A 1 88 ? 15.840 10.648 -21.645 1.00 83.25 88 PHE A CA 1
ATOM 720 C C . PHE A 1 88 ? 14.878 9.528 -21.235 1.00 83.25 88 PHE A C 1
ATOM 722 O O . PHE A 1 88 ? 14.062 9.728 -20.336 1.00 83.25 88 PHE A O 1
ATOM 729 N N . VAL A 1 89 ? 14.986 8.344 -21.848 1.00 82.19 89 VAL A N 1
ATOM 730 C CA . VAL A 1 89 ? 14.161 7.179 -21.483 1.00 82.19 89 VAL A CA 1
ATOM 731 C C . VAL A 1 89 ? 14.447 6.731 -20.048 1.00 82.19 89 VAL A C 1
ATOM 733 O O . VAL A 1 89 ? 13.508 6.504 -19.286 1.00 82.19 89 VAL A O 1
ATOM 736 N N . LEU A 1 90 ? 15.720 6.668 -19.647 1.00 83.75 90 LEU A N 1
ATOM 737 C CA . LEU A 1 90 ? 16.103 6.348 -18.271 1.00 83.75 90 LEU A CA 1
ATOM 738 C C . LEU A 1 90 ? 15.599 7.392 -17.275 1.00 83.75 90 LEU A C 1
ATOM 740 O O . LEU A 1 90 ? 15.023 7.026 -16.255 1.00 83.75 90 LEU A O 1
ATOM 744 N N . LEU A 1 91 ? 15.775 8.681 -17.566 1.00 87.06 91 LEU A N 1
ATOM 745 C CA . LEU A 1 91 ? 15.301 9.763 -16.700 1.00 87.06 91 LEU A CA 1
ATOM 746 C C . LEU A 1 91 ? 13.784 9.711 -16.520 1.00 87.06 91 LEU A C 1
ATOM 748 O O . LEU A 1 91 ? 13.298 9.827 -15.397 1.00 87.06 91 LEU A O 1
ATOM 752 N N . PHE A 1 92 ? 13.038 9.477 -17.601 1.00 85.06 92 PHE A N 1
ATOM 753 C CA . PHE A 1 92 ? 11.589 9.316 -17.532 1.00 85.06 92 PHE A CA 1
ATOM 754 C C . PHE A 1 92 ? 11.195 8.081 -16.712 1.00 85.06 92 PHE A C 1
ATOM 756 O O . PHE A 1 92 ? 10.301 8.152 -15.868 1.00 85.06 92 PHE A O 1
ATOM 763 N N . PHE A 1 93 ? 11.902 6.964 -16.892 1.00 83.50 93 PHE A N 1
ATOM 764 C CA . PHE A 1 93 ? 11.690 5.755 -16.104 1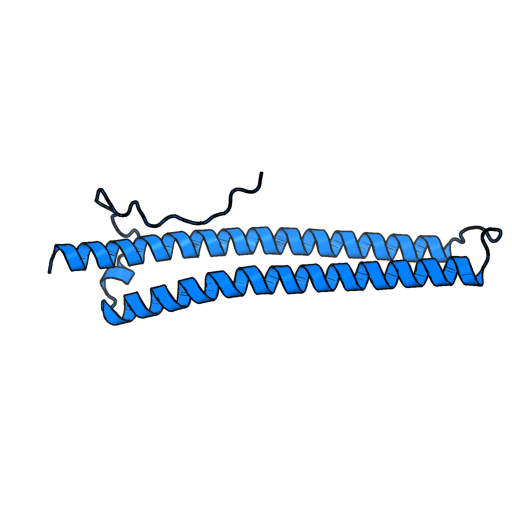.00 83.50 93 PHE A CA 1
ATOM 765 C C . PHE A 1 93 ? 11.945 5.996 -14.607 1.00 83.50 93 PHE A C 1
ATOM 767 O O . PHE A 1 93 ? 11.089 5.677 -13.781 1.00 83.50 93 PHE A O 1
ATOM 774 N N . PHE A 1 94 ? 13.056 6.640 -14.244 1.00 84.12 94 PHE A N 1
ATOM 775 C CA . PHE A 1 94 ? 13.362 7.000 -12.856 1.00 84.12 94 PHE A CA 1
ATOM 776 C C . PHE A 1 94 ? 12.345 7.980 -12.268 1.00 84.12 94 PHE A C 1
ATOM 778 O O . PHE A 1 94 ? 11.903 7.788 -11.137 1.00 84.12 94 PHE A O 1
ATOM 785 N N . ALA A 1 95 ? 11.915 8.986 -13.032 1.00 85.88 95 ALA A N 1
ATOM 786 C CA . ALA A 1 95 ? 10.860 9.900 -12.606 1.00 85.88 95 ALA A CA 1
ATOM 787 C C . ALA A 1 95 ? 9.544 9.151 -12.337 1.00 85.88 95 ALA A C 1
ATOM 789 O O . ALA A 1 95 ? 8.898 9.386 -11.314 1.00 85.88 95 ALA A O 1
ATOM 790 N N . SER A 1 96 ? 9.183 8.196 -13.199 1.00 83.06 96 SER A N 1
ATOM 791 C CA . SER A 1 96 ? 7.992 7.364 -13.004 1.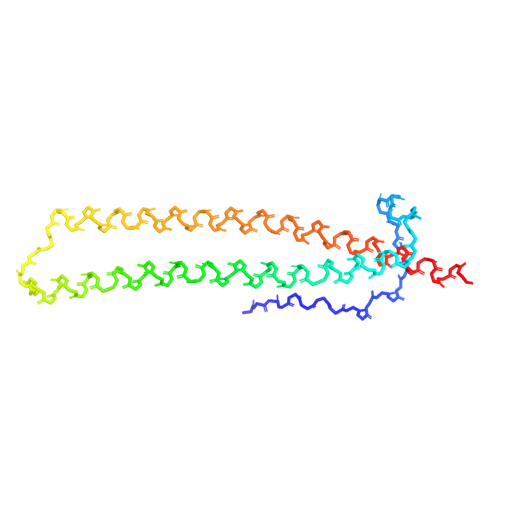00 83.06 96 SER A CA 1
ATOM 792 C C . SER A 1 96 ? 8.104 6.471 -11.762 1.00 83.06 96 SER A C 1
ATOM 794 O O . SER A 1 96 ? 7.153 6.376 -10.989 1.00 83.06 96 SER A O 1
ATOM 796 N N . LEU A 1 97 ? 9.283 5.892 -11.499 1.00 82.50 97 LEU A N 1
ATOM 797 C CA . LEU A 1 97 ? 9.545 5.120 -10.284 1.00 82.50 97 LEU A CA 1
ATOM 798 C C . LEU A 1 97 ? 9.424 5.987 -9.031 1.00 82.50 97 LEU A C 1
ATOM 800 O O . LEU A 1 97 ? 8.784 5.574 -8.066 1.00 82.50 97 LEU A O 1
ATOM 804 N N . CYS A 1 98 ? 9.985 7.197 -9.046 1.00 83.50 98 CYS A N 1
ATOM 805 C CA . CYS A 1 98 ? 9.847 8.145 -7.943 1.00 83.50 98 CYS A CA 1
ATOM 806 C C . CYS A 1 98 ? 8.374 8.490 -7.683 1.00 83.50 98 CYS A C 1
ATOM 808 O O . CYS A 1 98 ? 7.934 8.434 -6.534 1.00 83.50 98 CYS A O 1
ATOM 810 N N . ALA A 1 99 ? 7.593 8.758 -8.735 1.00 81.25 99 ALA A N 1
ATOM 811 C CA . ALA A 1 99 ? 6.162 9.027 -8.620 1.00 81.25 99 ALA A CA 1
ATOM 812 C C . ALA A 1 99 ? 5.391 7.835 -8.028 1.00 81.25 99 ALA A C 1
ATOM 814 O O . ALA A 1 99 ? 4.556 8.017 -7.139 1.00 81.25 99 ALA A O 1
ATOM 815 N N . VAL A 1 100 ? 5.712 6.606 -8.450 1.00 80.19 100 VAL A N 1
ATOM 816 C CA . VAL A 1 100 ? 5.142 5.385 -7.863 1.00 80.19 100 VAL A CA 1
ATOM 817 C C . VAL A 1 100 ? 5.514 5.288 -6.385 1.00 80.19 100 VAL A C 1
ATOM 819 O O . VAL A 1 100 ? 4.633 5.106 -5.554 1.00 80.19 100 VAL A O 1
ATOM 822 N N . VAL A 1 101 ? 6.780 5.482 -6.007 1.00 79.75 101 VAL A N 1
ATOM 823 C CA . VAL A 1 101 ? 7.210 5.437 -4.598 1.00 79.75 101 VAL A CA 1
ATOM 824 C C . VAL A 1 101 ? 6.492 6.487 -3.746 1.00 79.75 101 VAL A C 1
ATOM 826 O O . VAL A 1 101 ? 6.081 6.189 -2.622 1.00 79.75 101 VAL A O 1
ATOM 829 N N . GLU A 1 102 ? 6.302 7.706 -4.245 1.00 82.69 102 GLU A N 1
ATOM 830 C CA . GLU A 1 102 ? 5.533 8.732 -3.537 1.00 82.69 102 GLU A CA 1
ATOM 831 C C . GLU A 1 102 ? 4.059 8.362 -3.385 1.00 82.69 102 GLU A C 1
ATOM 833 O O . GLU A 1 102 ? 3.493 8.508 -2.296 1.00 82.69 102 GLU A O 1
ATOM 838 N N . TRP A 1 103 ? 3.448 7.828 -4.441 1.00 80.31 103 TRP A N 1
ATOM 839 C CA . TRP A 1 103 ? 2.086 7.310 -4.396 1.00 80.31 103 TRP A CA 1
ATOM 840 C C . TRP A 1 103 ? 1.952 6.181 -3.362 1.00 80.31 103 TRP A C 1
ATOM 842 O O . TRP A 1 103 ? 1.054 6.217 -2.520 1.00 80.31 103 TRP A O 1
ATOM 852 N N . LEU A 1 104 ? 2.919 5.260 -3.307 1.00 74.06 104 LEU A N 1
ATOM 853 C CA . LEU A 1 104 ? 2.997 4.205 -2.292 1.00 74.06 104 LEU A CA 1
ATOM 854 C C . LEU A 1 104 ? 3.152 4.759 -0.874 1.00 74.06 104 LEU A C 1
ATOM 856 O O . LEU A 1 104 ? 2.523 4.260 0.061 1.00 74.06 104 LEU A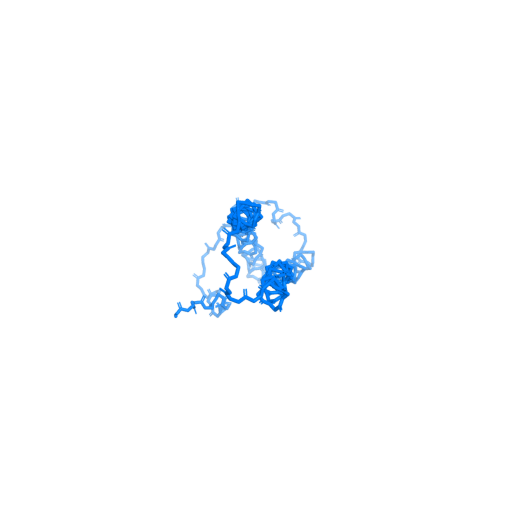 O 1
ATOM 860 N N . ARG A 1 105 ? 3.964 5.807 -0.689 1.00 77.56 105 ARG A N 1
ATOM 861 C CA . ARG A 1 105 ? 4.103 6.490 0.607 1.00 77.56 105 ARG A CA 1
ATOM 862 C C . ARG A 1 105 ? 2.784 7.129 1.041 1.00 77.56 105 ARG A C 1
ATOM 864 O O . ARG A 1 105 ? 2.450 7.048 2.223 1.00 77.56 105 ARG A O 1
ATOM 871 N N . ARG A 1 106 ? 2.026 7.733 0.118 1.00 77.50 106 ARG A N 1
ATOM 872 C CA . ARG A 1 106 ? 0.695 8.297 0.407 1.00 77.50 106 ARG A CA 1
ATOM 873 C C . ARG A 1 106 ? -0.309 7.212 0.781 1.00 77.50 106 ARG A C 1
ATOM 875 O O . ARG A 1 106 ? -0.978 7.360 1.800 1.00 77.50 106 ARG A O 1
ATOM 882 N N . ILE A 1 107 ? -0.350 6.109 0.030 1.00 72.12 107 ILE A N 1
ATOM 883 C CA . ILE A 1 107 ? -1.210 4.963 0.346 1.00 72.12 107 ILE A CA 1
ATOM 884 C C . ILE A 1 107 ? -0.861 4.409 1.724 1.00 72.12 107 ILE A C 1
ATOM 886 O O . ILE A 1 107 ? -1.743 4.322 2.566 1.00 72.12 107 ILE A O 1
ATOM 890 N N . ARG A 1 108 ? 0.419 4.144 2.020 1.00 70.06 108 ARG A N 1
ATOM 891 C CA . ARG A 1 108 ? 0.836 3.675 3.354 1.00 70.06 108 ARG A CA 1
ATOM 892 C C . ARG A 1 108 ? 0.370 4.600 4.476 1.00 70.06 108 ARG A C 1
ATOM 894 O O . ARG A 1 108 ? -0.084 4.102 5.499 1.00 70.06 108 ARG A O 1
ATOM 901 N N . ARG A 1 109 ? 0.484 5.924 4.314 1.00 72.31 109 ARG A N 1
ATOM 902 C CA . ARG A 1 109 ? 0.009 6.881 5.331 1.00 72.31 109 ARG A CA 1
ATOM 903 C C . ARG A 1 109 ? -1.505 6.807 5.505 1.00 72.31 109 ARG A C 1
ATOM 905 O O . ARG A 1 109 ? -1.964 6.701 6.634 1.00 72.31 109 ARG A O 1
ATOM 912 N N . SER A 1 110 ? -2.258 6.819 4.407 1.00 71.25 110 SER A N 1
ATOM 913 C CA . SER A 1 110 ? -3.722 6.733 4.440 1.00 71.25 110 SER A CA 1
ATOM 914 C C . SER A 1 110 ? -4.201 5.410 5.044 1.00 71.25 110 SER A C 1
ATOM 916 O O . SER A 1 110 ? -5.057 5.403 5.924 1.00 71.25 110 SER A O 1
ATOM 918 N N . THR A 1 111 ? -3.594 4.292 4.650 1.00 64.94 111 THR A N 1
ATOM 919 C CA . THR A 1 111 ? -3.924 2.966 5.174 1.00 64.94 111 THR A CA 1
ATOM 920 C C . THR A 1 111 ? -3.533 2.823 6.640 1.00 64.94 111 THR A C 1
ATOM 922 O O . THR A 1 111 ? -4.266 2.185 7.382 1.00 64.94 111 THR A O 1
ATOM 925 N N . ARG A 1 112 ? -2.437 3.445 7.097 1.00 67.81 112 ARG A N 1
ATOM 926 C CA . ARG A 1 112 ? -2.085 3.465 8.524 1.00 67.81 112 ARG A CA 1
ATOM 927 C C . ARG A 1 112 ? -3.163 4.161 9.350 1.00 67.81 112 ARG A C 1
ATOM 929 O O . ARG A 1 112 ? -3.651 3.565 10.293 1.00 67.81 112 ARG A O 1
ATOM 936 N N . VAL A 1 113 ? -3.598 5.349 8.927 1.00 67.81 113 VAL A N 1
ATOM 937 C CA . VAL A 1 113 ? -4.679 6.090 9.600 1.00 67.81 113 VAL A CA 1
ATOM 938 C C . VAL A 1 113 ? -5.984 5.285 9.611 1.00 67.81 113 VAL A C 1
ATOM 940 O O . VAL A 1 113 ? -6.636 5.193 10.644 1.00 67.81 113 VAL A O 1
ATOM 943 N N . ALA A 1 114 ? -6.340 4.643 8.495 1.00 66.00 114 ALA A N 1
ATOM 944 C CA . ALA A 1 114 ? -7.536 3.804 8.422 1.00 66.00 114 ALA A CA 1
ATOM 945 C C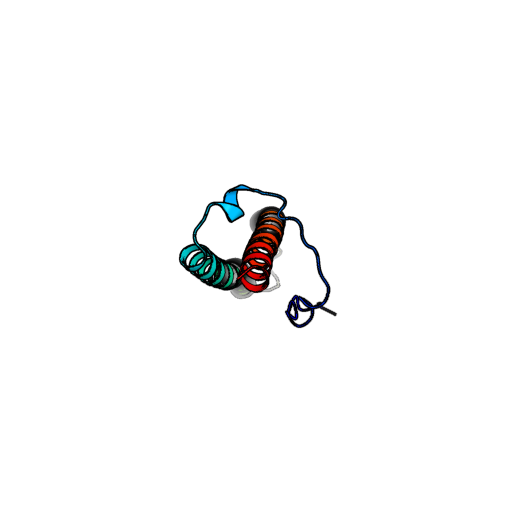 . ALA A 1 114 ? -7.438 2.536 9.293 1.00 66.00 114 ALA A C 1
ATOM 947 O O . ALA A 1 114 ? -8.428 2.119 9.884 1.00 66.00 114 ALA A O 1
ATOM 948 N N . LEU A 1 115 ? -6.256 1.915 9.381 1.00 66.94 115 LEU A N 1
ATOM 949 C CA . LEU A 1 115 ? -6.012 0.740 10.224 1.00 66.94 115 LEU A CA 1
ATOM 950 C C . LEU A 1 115 ? -5.974 1.081 11.711 1.00 66.94 115 LEU A C 1
ATOM 952 O O . LEU A 1 115 ? -6.403 0.254 12.514 1.00 66.94 115 LEU A O 1
ATOM 956 N N . ASP A 1 116 ? -5.456 2.257 12.059 1.00 70.19 116 ASP A N 1
ATOM 957 C CA . ASP A 1 116 ? -5.456 2.769 13.426 1.00 70.19 116 ASP A CA 1
ATOM 958 C C . ASP A 1 116 ? -6.904 3.056 13.863 1.00 70.19 116 ASP A C 1
ATOM 960 O O . ASP A 1 116 ? -7.323 2.547 14.899 1.00 70.19 116 ASP A O 1
ATOM 964 N N . GLY A 1 117 ? -7.711 3.709 13.012 1.00 70.88 117 GLY A N 1
ATOM 965 C CA . GLY A 1 117 ? -9.153 3.886 13.242 1.00 70.88 117 GLY A CA 1
ATOM 966 C C . GLY A 1 117 ? -9.912 2.559 13.382 1.00 70.88 117 GLY A C 1
ATOM 967 O O . GLY A 1 117 ? -10.631 2.359 14.353 1.00 70.88 117 GLY A O 1
ATOM 968 N N . LEU A 1 118 ? -9.657 1.584 12.496 1.00 70.75 118 LEU A N 1
ATOM 969 C CA . LEU A 1 118 ? -10.228 0.233 12.620 1.00 70.75 118 LEU A CA 1
ATOM 970 C C . LEU A 1 118 ? -9.826 -0.473 13.927 1.00 70.75 118 LEU A C 1
ATOM 972 O O . LEU A 1 118 ? -10.556 -1.332 14.421 1.00 70.75 118 LEU A O 1
ATOM 976 N N . GLY A 1 119 ? -8.625 -0.194 14.437 1.00 72.44 119 GLY A N 1
ATOM 977 C CA . GLY A 1 119 ? -8.124 -0.750 15.690 1.00 72.44 119 GLY A CA 1
ATOM 978 C C . GLY A 1 119 ? -8.824 -0.154 16.907 1.00 72.44 119 GLY A C 1
ATOM 979 O O . GLY A 1 119 ? -9.133 -0.893 17.842 1.00 72.44 119 GLY A O 1
ATOM 980 N N . GLU A 1 120 ? -9.095 1.150 16.874 1.00 75.25 120 GLU A N 1
ATOM 981 C CA . GLU A 1 120 ? -9.891 1.848 17.886 1.00 75.25 120 GLU A CA 1
ATOM 982 C C . GLU A 1 120 ? -11.334 1.323 17.905 1.00 75.25 120 GLU A C 1
ATOM 984 O O . GLU A 1 120 ? -11.794 0.889 18.961 1.00 75.25 120 GLU A O 1
ATOM 989 N N . ASP A 1 121 ? -11.986 1.209 16.742 1.00 76.56 121 ASP A N 1
ATOM 990 C CA . ASP A 1 121 ? -13.345 0.658 16.616 1.00 76.56 121 ASP A CA 1
ATOM 991 C C . ASP A 1 121 ? -13.442 -0.778 17.155 1.00 76.56 121 ASP A C 1
ATOM 993 O O . ASP A 1 121 ? -14.341 -1.118 17.924 1.00 76.56 121 ASP A O 1
ATOM 997 N N . LEU A 1 122 ? -12.487 -1.645 16.792 1.00 77.25 122 LEU A N 1
ATOM 998 C CA . LEU A 1 122 ? -12.441 -3.024 17.290 1.00 77.25 122 LEU A CA 1
ATOM 999 C C . LEU A 1 122 ? -12.267 -3.082 18.812 1.00 77.25 122 LEU A C 1
ATOM 1001 O O . LEU A 1 122 ? -12.801 -3.992 19.450 1.00 77.25 122 LEU A O 1
ATOM 1005 N N . ARG A 1 123 ? -11.526 -2.134 19.398 1.00 77.06 123 ARG A N 1
ATOM 1006 C CA . ARG A 1 123 ? -11.329 -2.054 20.849 1.00 77.06 123 ARG A CA 1
ATOM 1007 C C . ARG A 1 123 ? -12.612 -1.624 21.557 1.00 77.06 123 ARG A C 1
ATOM 1009 O O . ARG A 1 123 ? -12.954 -2.216 22.580 1.00 77.06 123 ARG A O 1
ATOM 1016 N N . ASP A 1 124 ? -13.335 -0.663 20.995 1.00 78.44 124 ASP A N 1
ATOM 1017 C CA . ASP A 1 124 ? -14.615 -0.190 21.528 1.00 78.44 124 ASP A CA 1
ATOM 1018 C C . ASP A 1 124 ? -15.702 -1.273 21.427 1.00 78.44 124 ASP A C 1
ATOM 1020 O O . ASP A 1 124 ? -16.393 -1.554 22.409 1.00 78.44 124 ASP A O 1
ATOM 1024 N N . ILE A 1 125 ? -15.780 -1.981 20.296 1.00 78.56 125 ILE A N 1
ATOM 1025 C CA . ILE A 1 125 ? -16.660 -3.146 20.102 1.00 78.56 125 ILE A CA 1
ATOM 1026 C C . ILE A 1 125 ? -16.359 -4.244 21.132 1.00 78.56 125 ILE A C 1
ATOM 1028 O O . ILE A 1 125 ? -17.274 -4.735 21.801 1.00 78.56 125 ILE A O 1
ATOM 1032 N N . ALA A 1 126 ? -15.085 -4.622 21.296 1.00 78.81 126 ALA A N 1
ATOM 1033 C CA . ALA A 1 126 ? -14.675 -5.638 22.268 1.00 78.81 126 ALA A CA 1
ATOM 1034 C C . ALA A 1 126 ? -15.024 -5.224 23.706 1.00 78.81 126 ALA A C 1
ATOM 1036 O O . ALA A 1 126 ? -15.462 -6.053 24.508 1.00 78.81 126 ALA A O 1
ATOM 1037 N N . CYS A 1 127 ? -14.896 -3.932 24.010 1.00 77.88 127 CYS A N 1
ATOM 1038 C CA . CYS A 1 127 ? -15.262 -3.374 25.298 1.00 77.88 127 CYS A CA 1
ATOM 1039 C C . CYS A 1 127 ? -16.762 -3.495 25.598 1.00 77.88 127 CYS A C 1
ATOM 1041 O O . CYS A 1 127 ? -17.151 -3.988 26.659 1.00 77.88 127 CYS A O 1
ATOM 1043 N N . VAL A 1 128 ? -17.613 -3.095 24.648 1.00 78.81 128 VAL A N 1
ATOM 1044 C CA . VAL A 1 128 ? -19.075 -3.192 24.780 1.00 78.81 128 VAL A CA 1
ATOM 1045 C C . VAL A 1 128 ? -19.506 -4.649 24.948 1.00 78.81 128 VAL A C 1
ATOM 1047 O O . VAL A 1 128 ? -20.361 -4.950 25.784 1.00 78.81 128 VAL A O 1
ATOM 1050 N N . LEU A 1 129 ? -18.904 -5.577 24.196 1.00 78.56 129 LEU A N 1
ATOM 1051 C CA . LEU A 1 129 ? -19.175 -7.010 24.341 1.00 78.56 129 LEU A CA 1
ATOM 1052 C C . LEU A 1 129 ? -18.772 -7.534 25.724 1.00 78.56 129 LEU A C 1
ATOM 1054 O O . LEU A 1 129 ? -19.552 -8.265 26.339 1.00 78.56 129 LEU A O 1
ATOM 1058 N N . TRP A 1 130 ? -17.604 -7.138 26.241 1.00 80.44 130 TRP A N 1
ATOM 1059 C CA . TRP A 1 130 ? -17.165 -7.508 27.589 1.00 80.44 130 TRP A CA 1
ATOM 1060 C C . TRP A 1 130 ? -18.106 -6.962 28.665 1.00 80.44 130 TRP A C 1
ATOM 1062 O O . TRP A 1 130 ? -18.552 -7.719 29.527 1.00 80.44 130 TRP A O 1
ATOM 1072 N N . PHE A 1 131 ? -18.474 -5.679 28.581 1.00 78.94 131 PHE A N 1
ATOM 1073 C CA . PHE A 1 131 ? -19.389 -5.039 29.526 1.00 78.94 131 PHE A CA 1
ATOM 1074 C C . PHE A 1 131 ? -20.742 -5.754 29.550 1.00 78.94 131 PHE A C 1
ATOM 1076 O O . PHE A 1 131 ? -21.229 -6.149 30.608 1.00 78.94 131 PHE A O 1
ATOM 1083 N N . ARG A 1 132 ? -21.320 -6.019 28.374 1.00 78.31 132 ARG A N 1
ATOM 1084 C CA . ARG A 1 132 ? -22.589 -6.749 28.264 1.00 78.31 132 ARG A CA 1
ATOM 1085 C C . ARG A 1 132 ? -22.500 -8.181 28.768 1.00 78.31 132 ARG A C 1
ATOM 1087 O O . ARG A 1 132 ? -23.487 -8.673 29.290 1.00 78.31 132 ARG A O 1
ATOM 1094 N N . LYS A 1 133 ? -21.354 -8.850 28.616 1.00 80.56 133 LYS A N 1
ATOM 1095 C CA . LYS A 1 133 ? -21.129 -10.197 29.156 1.00 80.56 133 LYS A CA 1
ATOM 1096 C C . LYS A 1 133 ? -21.000 -10.191 30.681 1.00 80.56 133 LYS A C 1
ATOM 1098 O O . LYS A 1 133 ? -21.443 -11.139 31.310 1.00 80.56 133 LYS A O 1
ATOM 1103 N N . LYS A 1 134 ? -20.403 -9.146 31.261 1.00 77.06 134 LYS A N 1
ATOM 1104 C CA . LYS A 1 134 ? -20.227 -8.994 32.714 1.00 77.06 134 LYS A CA 1
ATOM 1105 C C . LYS A 1 134 ? -21.511 -8.575 33.440 1.00 77.06 134 LYS A C 1
ATOM 1107 O O . LYS A 1 134 ? -21.678 -8.912 34.604 1.00 77.06 134 LYS A O 1
ATOM 1112 N N . HIS A 1 135 ? -22.384 -7.827 32.765 1.00 71.75 135 HIS A N 1
ATOM 1113 C CA . HIS A 1 135 ? -23.663 -7.340 33.298 1.00 71.75 135 HIS A CA 1
ATOM 1114 C C . HIS A 1 135 ? -24.882 -8.182 32.876 1.00 71.75 135 HIS A C 1
ATOM 1116 O O . HIS A 1 135 ? -26.015 -7.780 33.139 1.00 71.75 135 HIS A O 1
ATOM 1122 N N . ARG A 1 136 ? -24.658 -9.321 32.212 1.00 61.25 136 ARG A N 1
ATOM 1123 C CA . ARG A 1 136 ? -25.662 -10.370 31.997 1.00 61.25 136 ARG A CA 1
ATOM 1124 C C . ARG A 1 136 ? -25.578 -11.396 33.112 1.00 61.25 136 ARG A C 1
ATOM 1126 O O . ARG A 1 136 ? -26.653 -11.914 33.471 1.00 61.25 136 ARG A O 1
#

Organism: NCBI:txid587753

pLDDT: mean 71.76, std 12.58, range [29.55, 87.69]

Radius of gyration: 24.85 Å; chains: 1; bounding box: 58×24×64 Å

Secondary structure (DSSP, 8-state):
---------TT--S--PPPS-THHHHS-HHHHHHHHHHHHHHHHHHHHHHHHHHHHHHHHHHHHHHHHHHHHHHHH-TTS---HHHHHHHHHHHHHHHHHHHHHHHHHHHHHHHHHHHHHHHHHHHHHHHHHHH--

Sequence (136 aa):
MEKSIFVDQSGLDDAPCRPRDLHWEQIPTVTLERIEREYRRARRTTLLGQWINIASVLLVLSAACGFWLWNHFRAQGLDQGFGLRQLFVLLFFFASLCAVVEWLRRIRRSTRVALDGLGEDLRDIACVLWFRKKHR

Foldseek 3Di:
DDPPPPPDPVPVDDDDDDQPDCVLLVDDLVVLVVVLVVLVVCLVCVVVVVVVVLVVVVVVLVVVVVVVVVVVCVVPPPPDDDDPVNVVVVVVSVVVVVVSVVVVVVVVVVVVVVVVVSVSSSVSSVNSNVVVVVVD